Protein AF-A0A1V6CN45-F1 (afdb_monomer_lite)

Radius of gyration: 15.68 Å; chains: 1; bounding box: 43×29×40 Å

Structure (mmCIF, N/CA/C/O backbone):
data_AF-A0A1V6CN45-F1
#
_entry.id   AF-A0A1V6CN45-F1
#
loop_
_atom_site.group_PDB
_atom_site.id
_atom_site.type_symbol
_atom_site.label_atom_id
_atom_site.label_alt_id
_atom_site.label_comp_id
_atom_site.label_asym_id
_atom_site.label_entity_id
_atom_site.label_seq_id
_atom_site.pdbx_PDB_ins_code
_atom_site.Cartn_x
_atom_site.Cartn_y
_atom_site.Cartn_z
_atom_site.occupancy
_atom_site.B_iso_or_equiv
_atom_site.auth_seq_id
_atom_site.auth_comp_id
_atom_site.auth_asym_id
_atom_site.auth_atom_id
_atom_site.pdbx_PDB_model_num
ATOM 1 N N . MET A 1 1 ? -18.769 -8.100 -29.525 1.00 54.94 1 MET A N 1
ATOM 2 C CA . MET A 1 1 ? -19.073 -8.430 -28.115 1.00 54.94 1 MET A CA 1
ATOM 3 C C . MET A 1 1 ? -19.218 -7.104 -27.393 1.00 54.94 1 MET A C 1
ATOM 5 O O . MET A 1 1 ? -18.234 -6.380 -27.360 1.00 54.94 1 MET A O 1
ATOM 9 N N . ASN A 1 2 ? -20.416 -6.753 -26.919 1.00 56.03 2 ASN A N 1
ATOM 10 C CA . ASN A 1 2 ? -20.657 -5.460 -26.269 1.00 56.03 2 ASN A CA 1
ATOM 11 C C . ASN A 1 2 ? -20.581 -5.638 -24.751 1.00 56.03 2 ASN A C 1
ATOM 13 O O . ASN A 1 2 ? -21.251 -6.507 -24.197 1.00 56.03 2 ASN A O 1
ATOM 17 N N . LEU A 1 3 ? -19.717 -4.852 -24.115 1.00 65.75 3 LEU A N 1
ATOM 18 C CA . LEU A 1 3 ? -19.613 -4.724 -22.667 1.00 65.75 3 LEU A CA 1
ATOM 19 C C . LEU A 1 3 ? -20.238 -3.382 -22.300 1.00 65.75 3 LEU A C 1
ATOM 21 O O . LEU A 1 3 ? -19.868 -2.365 -22.887 1.00 65.75 3 LEU A O 1
ATOM 25 N N . GLU A 1 4 ? -21.168 -3.377 -21.351 1.00 76.56 4 GLU A N 1
ATOM 26 C CA . GLU A 1 4 ? -21.666 -2.131 -20.772 1.00 76.56 4 GLU A CA 1
ATOM 27 C C . GLU A 1 4 ? -20.867 -1.808 -19.512 1.00 76.56 4 GLU A C 1
ATOM 29 O O . GLU A 1 4 ? -20.643 -2.668 -18.656 1.00 76.56 4 GLU A O 1
ATOM 34 N N . TYR A 1 5 ? -20.425 -0.556 -19.420 1.00 78.69 5 TYR A N 1
ATOM 35 C CA . TYR A 1 5 ? -19.753 -0.000 -18.255 1.00 78.69 5 TYR A CA 1
ATOM 36 C C . TYR A 1 5 ? -20.743 0.845 -17.460 1.00 78.69 5 TYR A C 1
ATOM 38 O O . TYR A 1 5 ? -21.446 1.685 -18.023 1.00 78.69 5 TYR A O 1
ATOM 46 N N . SER A 1 6 ? -20.779 0.652 -16.146 1.00 81.00 6 SER A N 1
ATOM 47 C CA . SER A 1 6 ? -21.501 1.549 -15.245 1.00 81.00 6 SER A CA 1
ATOM 48 C C . SER A 1 6 ? -20.758 1.717 -13.926 1.00 81.00 6 SER A C 1
ATOM 50 O O . SER A 1 6 ? -19.928 0.889 -13.547 1.00 81.00 6 SER A O 1
ATOM 52 N N . VAL A 1 7 ? -21.052 2.823 -13.244 1.00 81.12 7 VAL A N 1
ATOM 53 C CA . VAL A 1 7 ? -20.544 3.127 -11.905 1.00 81.12 7 VAL A CA 1
ATOM 54 C C . VAL A 1 7 ? -21.720 3.086 -10.945 1.00 81.12 7 VAL A C 1
ATOM 56 O O . VAL A 1 7 ? -22.705 3.799 -11.147 1.00 81.12 7 VAL A O 1
ATOM 59 N N . VAL A 1 8 ? -21.628 2.255 -9.912 1.00 82.88 8 VAL A N 1
ATOM 60 C CA . VAL A 1 8 ? -22.663 2.124 -8.879 1.00 82.88 8 VAL A CA 1
ATOM 61 C C . VAL A 1 8 ? -22.063 2.485 -7.531 1.00 82.88 8 VAL A C 1
ATOM 63 O O . VAL A 1 8 ? -20.932 2.120 -7.233 1.00 82.88 8 VAL A O 1
ATOM 66 N N . ARG A 1 9 ? -22.820 3.208 -6.700 1.00 81.12 9 ARG A N 1
ATOM 67 C CA . ARG A 1 9 ? -22.431 3.455 -5.308 1.00 81.12 9 ARG A CA 1
ATOM 68 C C . ARG A 1 9 ? -22.945 2.356 -4.409 1.00 81.12 9 ARG A C 1
ATOM 70 O O . ARG A 1 9 ? -24.133 2.327 -4.088 1.00 81.12 9 ARG A O 1
ATOM 77 N N . GLU A 1 10 ? -22.033 1.528 -3.933 1.00 84.38 10 GLU A N 1
ATOM 78 C CA . GLU A 1 10 ? -22.360 0.418 -3.049 1.00 84.38 10 GLU A CA 1
ATOM 79 C C . GLU A 1 10 ? -21.669 0.561 -1.700 1.00 84.38 10 GLU A C 1
ATOM 81 O O . GLU A 1 10 ? -20.587 1.138 -1.585 1.00 84.38 10 GLU A O 1
ATOM 86 N N . ASN A 1 11 ? -22.326 0.046 -0.658 1.00 86.62 11 ASN A N 1
ATOM 87 C CA . ASN A 1 11 ? -21.693 -0.097 0.644 1.00 86.62 11 ASN A CA 1
ATOM 88 C C . ASN A 1 11 ? -20.729 -1.278 0.580 1.00 86.62 11 ASN A C 1
ATOM 90 O O . ASN A 1 11 ? -21.163 -2.424 0.690 1.00 86.62 11 ASN A O 1
ATOM 94 N N . ILE A 1 12 ? -19.442 -0.988 0.446 1.00 88.69 12 ILE A N 1
ATOM 95 C CA . ILE A 1 12 ? -18.395 -2.004 0.455 1.00 88.69 12 ILE A CA 1
ATOM 96 C C . ILE A 1 12 ? -17.538 -1.862 1.708 1.00 88.69 12 ILE A C 1
ATOM 98 O O . ILE A 1 12 ? -17.409 -0.781 2.294 1.00 88.69 12 ILE A O 1
ATOM 102 N N . THR A 1 13 ? -16.971 -2.985 2.125 1.00 93.06 13 THR A N 1
ATOM 103 C CA . THR A 1 13 ? -15.862 -3.004 3.071 1.00 93.06 13 THR A CA 1
ATOM 104 C C . THR A 1 13 ? -14.574 -2.947 2.261 1.00 93.06 13 THR A C 1
ATOM 106 O O . THR A 1 13 ? -14.411 -3.715 1.314 1.00 93.06 13 THR A O 1
ATOM 109 N N . CYS A 1 14 ? -13.676 -2.034 2.608 1.00 94.31 14 CYS A N 1
ATOM 110 C CA . CYS A 1 14 ? -12.396 -1.876 1.932 1.00 94.31 14 CYS A CA 1
ATOM 111 C C . CYS A 1 14 ? -11.303 -1.478 2.919 1.00 94.31 14 CYS A C 1
ATOM 113 O O . CYS A 1 14 ? -11.577 -0.928 3.987 1.00 94.31 14 CYS A O 1
ATOM 115 N N . TYR A 1 15 ? -10.054 -1.690 2.539 1.00 96.69 15 TYR A N 1
ATOM 116 C CA . TYR A 1 15 ? -8.932 -1.070 3.216 1.00 96.69 15 TYR A CA 1
ATOM 117 C C . TYR A 1 15 ? -8.669 0.318 2.642 1.00 96.69 15 TYR A C 1
ATOM 119 O O . TYR A 1 15 ? -8.594 0.501 1.429 1.00 96.69 15 TYR A O 1
ATOM 127 N N . ARG A 1 16 ? -8.495 1.303 3.522 1.00 96.69 16 ARG A N 1
ATOM 128 C CA . ARG A 1 16 ? -7.934 2.608 3.180 1.00 96.69 16 ARG A CA 1
ATOM 129 C C . ARG A 1 16 ? -6.455 2.609 3.533 1.00 96.69 16 ARG A C 1
ATOM 131 O O . ARG A 1 16 ? -6.109 2.509 4.710 1.00 96.69 16 ARG A O 1
ATOM 138 N N . LEU A 1 17 ? -5.615 2.734 2.517 1.00 98.19 17 LEU A N 1
ATOM 139 C CA . LEU A 1 17 ? -4.179 2.933 2.619 1.00 98.19 17 LEU A CA 1
ATOM 140 C C . LEU A 1 17 ? -3.903 4.437 2.718 1.00 98.19 17 LEU A C 1
ATOM 142 O O . LEU A 1 17 ? -4.511 5.248 2.021 1.00 98.19 17 LEU A O 1
ATOM 146 N N . THR A 1 18 ? -3.039 4.848 3.640 1.00 98.38 18 THR A N 1
ATOM 147 C CA . THR A 1 18 ? -2.642 6.251 3.806 1.00 98.38 18 THR A CA 1
ATOM 148 C C . THR A 1 18 ? -1.174 6.326 4.191 1.00 98.38 18 THR A C 1
ATOM 150 O O . THR A 1 18 ? -0.795 5.806 5.240 1.00 98.38 18 THR A O 1
ATOM 153 N N . VAL A 1 19 ? -0.367 7.027 3.395 1.00 98.31 19 VAL A N 1
ATOM 154 C CA . VAL A 1 19 ? 1.030 7.313 3.740 1.00 98.31 19 VAL A CA 1
ATOM 155 C C . VAL A 1 19 ? 1.057 8.363 4.855 1.00 98.31 19 VAL A C 1
ATOM 157 O O . VAL A 1 19 ? 0.511 9.458 4.708 1.00 98.31 19 VAL A O 1
ATOM 160 N N . LYS A 1 20 ? 1.626 8.009 6.008 1.00 98.44 20 LYS A N 1
ATOM 161 C CA . LYS A 1 20 ? 1.780 8.881 7.184 1.00 98.44 20 LYS A CA 1
ATOM 162 C C . LYS A 1 20 ? 3.176 9.471 7.283 1.00 98.44 20 LYS A C 1
ATOM 164 O O . LYS A 1 20 ? 3.303 10.599 7.750 1.00 98.44 20 LYS A O 1
ATOM 169 N N . ASP A 1 21 ? 4.176 8.738 6.812 1.00 98.00 21 ASP A N 1
ATOM 170 C CA . ASP A 1 21 ? 5.558 9.187 6.760 1.00 98.00 21 ASP A CA 1
ATOM 171 C C . ASP A 1 21 ? 6.185 8.794 5.420 1.00 98.00 21 ASP A C 1
ATOM 173 O O . ASP A 1 21 ? 6.508 7.633 5.185 1.00 98.00 21 ASP A O 1
ATOM 177 N N . LYS A 1 22 ? 6.343 9.779 4.529 1.00 96.69 22 LYS A N 1
ATOM 178 C CA . LYS A 1 22 ? 6.953 9.570 3.209 1.00 96.69 22 LYS A CA 1
ATOM 179 C C . LYS A 1 22 ? 8.450 9.261 3.288 1.00 96.69 22 LYS A C 1
ATOM 181 O O . LYS A 1 22 ? 8.987 8.735 2.324 1.00 96.69 22 LYS A O 1
ATOM 186 N N . SER A 1 23 ? 9.127 9.586 4.394 1.00 97.25 23 SER A N 1
ATOM 187 C CA . SER A 1 23 ? 10.573 9.356 4.529 1.00 97.25 23 SER A CA 1
ATOM 188 C C . SER A 1 23 ? 10.944 7.882 4.701 1.00 97.25 23 SER A C 1
ATOM 190 O O . SER A 1 23 ? 12.102 7.524 4.512 1.00 97.25 23 SER A O 1
ATOM 192 N N . LEU A 1 24 ? 9.962 7.041 5.035 1.00 98.00 24 LEU A N 1
ATOM 193 C CA . LEU A 1 24 ? 10.123 5.594 5.155 1.00 98.00 24 LEU A CA 1
ATOM 194 C C . LEU A 1 24 ? 9.878 4.857 3.837 1.00 98.00 24 LEU A C 1
ATOM 196 O O . LEU A 1 24 ? 10.247 3.695 3.716 1.00 98.00 24 LEU A O 1
ATOM 200 N N . LEU A 1 25 ? 9.276 5.507 2.839 1.00 97.50 25 LEU A N 1
ATOM 201 C CA . LEU A 1 25 ? 9.088 4.875 1.541 1.00 97.50 25 LEU A CA 1
ATOM 202 C C . LEU A 1 25 ? 10.449 4.558 0.925 1.00 97.50 25 LEU A C 1
ATOM 204 O O . LEU A 1 25 ? 11.303 5.436 0.786 1.00 97.50 25 LEU A O 1
ATOM 208 N N . TRP A 1 26 ? 10.626 3.296 0.554 1.00 97.12 26 TRP A N 1
ATOM 209 C CA . TRP A 1 26 ? 11.780 2.847 -0.207 1.00 97.12 26 TRP A CA 1
ATOM 210 C C . TRP A 1 26 ? 11.896 3.634 -1.509 1.00 97.12 26 TRP A C 1
ATOM 212 O O . TRP A 1 26 ? 10.888 3.991 -2.117 1.00 97.12 26 TRP A O 1
ATOM 222 N N . ASP A 1 27 ? 13.120 3.918 -1.938 1.00 95.25 27 ASP A N 1
ATOM 223 C CA . ASP A 1 27 ? 13.342 4.430 -3.287 1.00 95.25 27 ASP A CA 1
ATOM 224 C C . ASP A 1 27 ? 13.178 3.310 -4.333 1.00 95.25 27 ASP A C 1
ATOM 226 O O . ASP A 1 27 ? 12.833 2.171 -4.014 1.00 95.25 27 ASP A O 1
ATOM 230 N N . ASP A 1 28 ? 13.398 3.649 -5.596 1.00 92.19 28 ASP A N 1
ATOM 231 C CA . ASP A 1 28 ? 13.254 2.784 -6.770 1.00 92.19 28 ASP A CA 1
ATOM 232 C C . ASP A 1 28 ? 14.486 1.895 -7.046 1.00 92.19 28 ASP A C 1
ATOM 234 O O . ASP A 1 28 ? 14.784 1.542 -8.191 1.00 92.19 28 ASP A O 1
ATOM 238 N N . LYS A 1 29 ? 15.283 1.614 -6.006 1.00 94.56 29 LYS A N 1
ATOM 239 C CA . LYS A 1 29 ? 16.573 0.906 -6.113 1.00 94.56 29 LYS A CA 1
ATOM 240 C C . LYS A 1 29 ? 16.702 -0.273 -5.159 1.00 94.56 29 LYS A C 1
ATOM 242 O O . LYS A 1 29 ? 17.798 -0.826 -5.027 1.00 94.56 29 LYS A O 1
ATOM 247 N N . GLN A 1 30 ? 15.629 -0.640 -4.469 1.00 93.88 30 GLN A N 1
ATOM 248 C CA . GLN A 1 30 ? 15.643 -1.731 -3.498 1.00 93.88 30 GLN A CA 1
ATOM 249 C C . GLN A 1 30 ? 15.415 -3.087 -4.167 1.00 93.88 30 GLN A C 1
ATOM 251 O O . GLN A 1 30 ? 15.931 -4.104 -3.700 1.00 93.88 30 GLN A O 1
ATOM 256 N N . LEU A 1 31 ? 14.668 -3.110 -5.270 1.00 91.38 31 LEU A N 1
ATOM 257 C CA . LEU A 1 31 ? 14.321 -4.306 -6.019 1.00 91.38 31 LEU A CA 1
ATOM 258 C C . LEU A 1 31 ? 14.725 -4.157 -7.488 1.00 91.38 31 LEU A C 1
ATOM 260 O O . LEU A 1 31 ? 14.891 -3.073 -8.030 1.00 91.38 31 LEU A O 1
ATOM 264 N N . ASN A 1 32 ? 14.931 -5.299 -8.134 1.00 89.06 32 ASN A N 1
ATOM 265 C CA . ASN A 1 32 ? 15.029 -5.384 -9.584 1.00 89.06 32 ASN A CA 1
ATOM 266 C C . ASN A 1 32 ? 14.473 -6.744 -9.993 1.00 89.06 32 ASN A C 1
ATOM 268 O O . ASN A 1 32 ? 15.150 -7.770 -9.880 1.00 89.06 32 ASN A O 1
ATOM 272 N N . LEU A 1 33 ? 13.216 -6.757 -10.425 1.00 86.88 33 LEU A N 1
ATOM 273 C CA . LEU A 1 33 ? 12.521 -7.965 -10.872 1.00 86.88 33 LEU A CA 1
ATOM 274 C C . 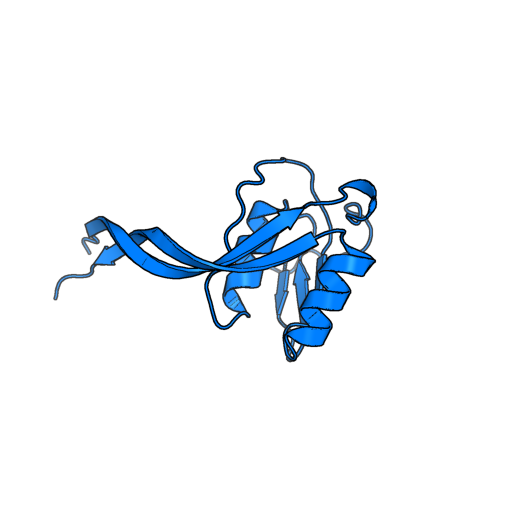LEU A 1 33 ? 12.844 -8.312 -12.338 1.00 86.88 33 LEU A C 1
ATOM 276 O O . 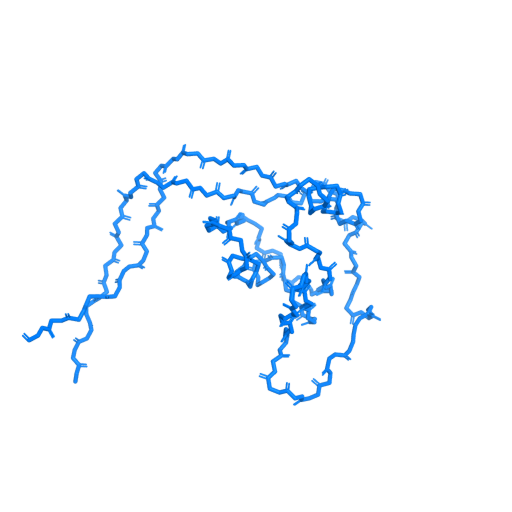LEU A 1 33 ? 12.419 -9.352 -12.847 1.00 86.88 33 LEU A O 1
ATOM 280 N N . GLY A 1 34 ? 13.668 -7.495 -13.001 1.00 76.38 34 GLY A N 1
ATOM 281 C CA . GLY A 1 34 ? 14.147 -7.703 -14.362 1.00 76.38 34 GLY A CA 1
ATOM 282 C C . GLY A 1 34 ? 13.083 -7.477 -15.442 1.00 76.38 34 GLY A C 1
ATOM 283 O O . GLY A 1 34 ? 11.937 -7.126 -15.188 1.00 76.38 34 GLY A O 1
ATOM 284 N N . ASN A 1 35 ? 13.461 -7.721 -16.701 1.00 67.00 35 ASN A N 1
ATOM 285 C CA . ASN A 1 35 ? 12.620 -7.448 -17.879 1.00 67.00 35 ASN A CA 1
ATOM 286 C C . ASN A 1 35 ? 11.513 -8.497 -18.138 1.00 67.00 35 ASN A C 1
ATOM 288 O O . ASN A 1 35 ? 10.924 -8.515 -19.221 1.00 67.00 35 ASN A O 1
ATOM 292 N N . PHE A 1 36 ? 11.246 -9.417 -17.208 1.00 51.62 36 PHE A N 1
ATOM 293 C CA . PHE A 1 36 ? 10.279 -10.494 -17.427 1.00 51.62 36 PHE A CA 1
ATOM 294 C C . PHE A 1 36 ? 8.867 -10.075 -16.993 1.00 51.62 36 PHE A C 1
ATOM 296 O O . PHE A 1 36 ? 8.481 -10.249 -15.848 1.00 51.62 36 PHE A O 1
ATOM 303 N N . ASN A 1 37 ? 8.083 -9.565 -17.950 1.00 52.91 37 ASN A N 1
ATOM 304 C CA . ASN A 1 37 ? 6.608 -9.531 -18.007 1.00 52.91 37 ASN A CA 1
ATOM 305 C C . ASN A 1 37 ? 5.777 -9.064 -16.791 1.00 52.91 37 ASN A C 1
ATOM 307 O O . ASN A 1 37 ? 4.552 -9.197 -16.827 1.00 52.91 37 ASN A O 1
ATOM 311 N N . GLY A 1 38 ? 6.353 -8.443 -15.767 1.00 58.91 38 GLY A N 1
ATOM 312 C CA . GLY A 1 38 ? 5.543 -7.820 -14.729 1.00 58.91 38 GLY A CA 1
ATOM 313 C C . GLY A 1 38 ? 6.364 -6.999 -13.756 1.00 58.91 38 GLY A C 1
ATOM 314 O O . GLY A 1 38 ? 7.257 -7.525 -13.111 1.00 58.91 38 GLY A O 1
ATOM 315 N N . ALA A 1 39 ? 5.982 -5.736 -13.577 1.00 80.81 39 ALA A N 1
ATOM 316 C CA . ALA A 1 39 ? 6.440 -4.858 -12.496 1.00 80.81 39 ALA A CA 1
ATOM 317 C C . ALA A 1 39 ? 6.044 -5.365 -11.085 1.00 80.81 39 ALA A C 1
ATOM 319 O O . ALA A 1 39 ? 5.988 -4.596 -10.135 1.00 80.81 39 ALA A O 1
ATOM 320 N N . TYR A 1 40 ? 5.664 -6.640 -10.942 1.00 89.75 40 TYR A N 1
ATOM 321 C CA . TYR A 1 40 ? 5.262 -7.253 -9.685 1.00 89.75 40 TYR A CA 1
ATOM 322 C C . TYR A 1 40 ? 5.387 -8.781 -9.732 1.00 89.75 40 TYR A C 1
ATOM 324 O O . TYR A 1 40 ? 5.202 -9.409 -10.776 1.00 89.75 40 TYR A O 1
ATOM 332 N N . LEU A 1 41 ? 5.636 -9.378 -8.569 1.00 91.94 41 LEU A N 1
ATOM 333 C CA . LEU A 1 41 ? 5.680 -10.814 -8.323 1.00 91.94 41 LEU A CA 1
ATOM 334 C C . LEU A 1 41 ? 4.815 -11.130 -7.100 1.00 91.94 41 LEU A C 1
ATOM 336 O O . LEU A 1 41 ? 5.027 -10.579 -6.022 1.00 91.94 41 LEU A O 1
ATOM 340 N N . THR A 1 42 ? 3.861 -12.041 -7.255 1.00 92.31 42 THR A N 1
ATOM 341 C CA . THR A 1 42 ? 3.064 -12.572 -6.143 1.00 92.31 42 THR A CA 1
ATOM 342 C C . THR A 1 42 ? 3.588 -13.962 -5.798 1.00 92.31 42 THR A C 1
ATOM 344 O O . THR A 1 42 ? 3.440 -14.886 -6.597 1.00 92.31 42 THR A O 1
ATOM 347 N N . GLY A 1 43 ? 4.255 -14.090 -4.650 1.00 90.69 43 GLY A N 1
ATOM 348 C CA . GLY A 1 43 ? 4.652 -15.377 -4.073 1.00 90.69 43 GLY A CA 1
ATOM 349 C C . GLY A 1 43 ? 3.515 -16.006 -3.265 1.00 90.69 43 GLY A C 1
ATOM 350 O O . GLY A 1 43 ? 2.379 -15.571 -3.363 1.00 90.69 43 GLY A O 1
ATOM 351 N N . ASP A 1 44 ? 3.806 -17.006 -2.432 1.00 91.62 44 ASP A N 1
ATOM 352 C CA . ASP A 1 44 ? 2.776 -17.622 -1.575 1.00 91.62 44 ASP A CA 1
ATOM 353 C C . ASP A 1 44 ? 2.407 -16.749 -0.363 1.00 91.62 44 ASP A C 1
ATOM 355 O O . ASP A 1 44 ? 1.296 -16.831 0.162 1.00 91.62 44 ASP A O 1
ATOM 359 N N . GLU A 1 45 ? 3.347 -15.924 0.108 1.00 94.38 45 GLU A N 1
ATOM 360 C CA . GLU A 1 45 ? 3.196 -15.154 1.352 1.00 94.38 45 GLU A CA 1
ATOM 361 C C . GLU A 1 45 ? 3.510 -13.665 1.203 1.00 94.38 45 GLU A C 1
ATOM 363 O O . GLU A 1 45 ? 3.244 -12.890 2.128 1.00 94.38 45 GLU A O 1
ATOM 368 N N . SER A 1 46 ? 4.094 -13.266 0.074 1.00 95.31 46 SER A N 1
ATOM 369 C CA . SER A 1 46 ? 4.569 -11.909 -0.160 1.00 95.31 46 SER A CA 1
ATOM 370 C C . SER A 1 46 ? 4.253 -11.416 -1.564 1.00 95.31 46 SER A C 1
ATOM 372 O O . SER A 1 46 ? 4.216 -12.171 -2.538 1.00 95.31 46 SER A O 1
ATOM 374 N N . LEU A 1 47 ? 4.014 -10.114 -1.649 1.00 96.19 47 LEU A N 1
ATOM 375 C CA . LEU A 1 47 ? 3.879 -9.365 -2.884 1.00 96.19 47 LEU A CA 1
ATOM 376 C C . LEU A 1 47 ? 5.111 -8.476 -3.021 1.00 96.19 47 LEU A C 1
ATOM 378 O O . LEU A 1 47 ? 5.379 -7.667 -2.135 1.00 96.19 47 LEU A O 1
ATOM 382 N N . SER A 1 48 ? 5.817 -8.600 -4.138 1.00 96.12 48 SER A N 1
ATOM 383 C CA . SER A 1 48 ? 6.853 -7.661 -4.557 1.00 96.12 48 SER A CA 1
ATOM 384 C C . SER A 1 48 ? 6.339 -6.818 -5.718 1.00 96.12 48 SER A C 1
ATOM 386 O O . SER A 1 48 ? 5.722 -7.362 -6.631 1.00 96.12 48 SER A O 1
ATOM 388 N N . VAL A 1 49 ? 6.581 -5.512 -5.693 1.00 95.12 49 VAL A N 1
ATOM 389 C CA . VAL A 1 49 ? 6.241 -4.566 -6.764 1.00 95.12 49 VAL A CA 1
ATOM 390 C C . VAL A 1 49 ? 7.456 -3.673 -6.989 1.00 95.12 49 VAL A C 1
ATOM 392 O O . VAL A 1 49 ? 8.001 -3.135 -6.033 1.00 95.12 49 VAL A O 1
ATOM 395 N N . ASP A 1 50 ? 7.889 -3.566 -8.234 1.00 94.69 50 ASP A N 1
ATOM 396 C CA . ASP A 1 50 ? 9.101 -2.865 -8.662 1.00 94.69 50 ASP A CA 1
ATOM 397 C C . ASP A 1 50 ? 8.692 -1.590 -9.405 1.00 94.69 50 ASP A C 1
ATOM 399 O O . ASP A 1 50 ? 7.804 -1.652 -10.263 1.00 94.69 50 ASP A O 1
ATOM 403 N N . ASN A 1 51 ? 9.313 -0.454 -9.071 1.00 94.50 51 ASN A N 1
ATOM 404 C CA . ASN A 1 51 ? 9.113 0.822 -9.758 1.00 94.50 51 ASN A CA 1
ATOM 405 C C . ASN A 1 51 ? 7.632 1.239 -9.874 1.00 94.50 51 ASN A C 1
ATOM 407 O O . ASN A 1 51 ? 7.126 1.498 -10.970 1.00 94.50 51 ASN A O 1
ATOM 411 N N . ALA A 1 52 ? 6.920 1.307 -8.746 1.00 94.56 52 ALA A N 1
ATOM 412 C CA . ALA A 1 52 ? 5.492 1.620 -8.718 1.00 94.56 52 ALA A CA 1
ATOM 413 C C . ALA A 1 52 ? 5.149 2.788 -7.793 1.00 94.56 52 ALA A C 1
ATOM 415 O O . ALA A 1 52 ? 5.677 2.914 -6.686 1.00 94.56 52 ALA A O 1
ATOM 416 N N . THR A 1 53 ? 4.187 3.600 -8.223 1.00 97.00 53 THR A N 1
ATOM 417 C CA . THR A 1 53 ? 3.549 4.611 -7.372 1.00 97.00 53 THR A CA 1
ATOM 418 C C . THR A 1 53 ? 2.771 3.965 -6.223 1.00 97.00 53 THR A C 1
ATOM 420 O O . THR A 1 53 ? 2.391 2.791 -6.275 1.00 97.00 53 THR A O 1
ATOM 423 N N . VAL A 1 54 ? 2.435 4.751 -5.196 1.00 97.94 54 VAL A N 1
ATOM 424 C CA . VAL A 1 54 ? 1.569 4.300 -4.087 1.00 97.94 54 VAL A CA 1
ATOM 425 C C . VAL A 1 54 ? 0.216 3.786 -4.604 1.00 97.94 54 VAL A C 1
ATOM 427 O O . VAL A 1 54 ? -0.316 2.800 -4.089 1.00 97.94 54 VAL A O 1
ATOM 430 N N . ALA A 1 55 ? -0.343 4.433 -5.630 1.00 96.88 55 ALA A N 1
ATOM 431 C CA . ALA A 1 55 ? -1.609 4.037 -6.243 1.00 96.88 55 ALA A CA 1
ATOM 432 C C . ALA A 1 55 ? -1.507 2.688 -6.974 1.00 96.88 55 ALA A C 1
ATOM 434 O O . ALA A 1 55 ? -2.379 1.830 -6.818 1.00 96.88 55 ALA A O 1
ATOM 435 N N . GLU A 1 56 ? -0.432 2.471 -7.732 1.00 95.69 56 GLU A N 1
ATOM 436 C CA . GLU A 1 56 ? -0.180 1.197 -8.411 1.00 95.69 56 GLU A CA 1
ATOM 437 C C . GLU A 1 56 ? 0.090 0.071 -7.412 1.00 95.69 56 GLU A C 1
ATOM 439 O O . GLU A 1 56 ? -0.462 -1.022 -7.566 1.00 95.69 56 GLU A O 1
ATOM 444 N N . PHE A 1 57 ? 0.858 0.341 -6.352 1.00 97.06 57 PHE A N 1
ATOM 445 C CA . PHE A 1 57 ? 1.048 -0.602 -5.255 1.00 97.06 57 PHE A CA 1
ATOM 446 C C . PHE A 1 57 ? -0.287 -0.976 -4.606 1.00 97.06 57 PHE A C 1
ATOM 448 O O . PHE A 1 57 ? -0.596 -2.162 -4.516 1.00 97.06 57 PHE A O 1
ATOM 455 N N . ALA A 1 58 ? -1.120 -0.001 -4.224 1.00 97.44 58 ALA A N 1
ATOM 456 C CA . ALA A 1 58 ? -2.436 -0.259 -3.635 1.00 97.44 58 ALA A CA 1
ATOM 457 C C . ALA A 1 58 ? -3.313 -1.133 -4.548 1.00 97.44 58 ALA A C 1
ATOM 459 O O . ALA A 1 58 ? -3.942 -2.085 -4.082 1.00 97.44 58 ALA A O 1
ATOM 460 N N . PHE A 1 59 ? -3.301 -0.866 -5.856 1.00 94.94 59 PHE A N 1
ATOM 461 C CA . PHE A 1 59 ? -4.020 -1.672 -6.839 1.00 94.94 59 PHE A CA 1
ATOM 462 C C . PHE A 1 59 ? -3.520 -3.124 -6.891 1.00 94.94 59 PHE A C 1
ATOM 464 O O . PHE A 1 59 ? -4.328 -4.053 -6.861 1.00 94.94 59 PHE A O 1
ATOM 471 N N . ARG A 1 60 ? -2.200 -3.352 -6.933 1.00 95.50 60 ARG A N 1
ATOM 472 C CA . ARG A 1 60 ? -1.629 -4.714 -6.919 1.00 95.50 60 ARG A CA 1
ATOM 473 C C . ARG A 1 60 ? -1.887 -5.422 -5.597 1.00 95.50 60 ARG A C 1
ATOM 475 O O . ARG A 1 60 ? -2.263 -6.592 -5.588 1.00 95.50 60 ARG A O 1
ATOM 482 N N . PHE A 1 61 ? -1.748 -4.696 -4.498 1.00 97.19 61 PHE A N 1
ATOM 483 C CA . PHE A 1 61 ? -1.960 -5.196 -3.152 1.00 97.19 61 PHE A CA 1
ATOM 484 C C . PHE A 1 61 ? -3.413 -5.612 -2.916 1.00 97.19 61 PHE A C 1
ATOM 486 O O . PHE A 1 61 ? -3.673 -6.655 -2.327 1.00 97.19 61 PHE A O 1
ATOM 493 N N . SER A 1 62 ? -4.369 -4.895 -3.507 1.00 95.88 62 SER A N 1
ATOM 494 C CA . SER A 1 62 ? -5.775 -5.302 -3.534 1.00 95.88 62 SER A CA 1
ATOM 495 C C . SER A 1 62 ? -6.011 -6.703 -4.115 1.00 95.88 62 SER A C 1
ATOM 497 O O . SER A 1 62 ? -7.037 -7.300 -3.805 1.00 95.88 62 SER A O 1
ATOM 499 N N . GLY A 1 63 ? -5.120 -7.219 -4.967 1.00 94.56 63 GLY A N 1
ATOM 500 C CA . GLY A 1 63 ? -5.243 -8.557 -5.552 1.00 94.56 63 GLY A CA 1
ATOM 501 C C . GLY A 1 63 ? -4.868 -9.699 -4.604 1.00 94.56 63 GLY A C 1
ATOM 502 O O . GLY A 1 63 ? -5.216 -10.843 -4.884 1.00 94.56 63 GLY A O 1
ATOM 503 N N . VAL A 1 64 ? -4.169 -9.400 -3.503 1.00 95.31 64 VAL A N 1
ATOM 504 C CA . VAL A 1 64 ? -3.711 -10.391 -2.510 1.00 95.31 64 VAL A CA 1
ATOM 505 C C . VAL A 1 64 ? -4.381 -10.232 -1.141 1.00 95.31 64 VAL A C 1
ATOM 507 O O . VAL A 1 64 ? -4.205 -11.080 -0.271 1.00 95.31 64 VAL A O 1
ATOM 510 N N . MET A 1 65 ? -5.162 -9.166 -0.953 1.00 95.62 65 MET A N 1
ATOM 511 C CA . MET A 1 65 ? -5.936 -8.899 0.261 1.00 95.62 65 MET A CA 1
ATOM 512 C C . MET A 1 65 ? -7.371 -9.439 0.141 1.00 95.62 65 MET A C 1
ATOM 514 O O . MET A 1 65 ? -7.902 -9.606 -0.955 1.00 95.62 65 MET A O 1
ATOM 518 N N . ASP A 1 66 ? -8.028 -9.683 1.276 1.00 93.69 66 ASP A N 1
ATOM 519 C CA . ASP A 1 66 ? -9.422 -10.160 1.344 1.00 93.69 66 ASP A CA 1
ATOM 520 C C . ASP A 1 66 ? -10.464 -9.080 0.991 1.00 93.69 66 ASP A C 1
ATOM 522 O O . ASP A 1 66 ? -11.617 -9.384 0.667 1.00 93.69 66 ASP A O 1
ATOM 526 N N . HIS A 1 67 ? -10.055 -7.812 1.012 1.00 93.81 67 HIS A N 1
ATOM 527 C CA . HIS A 1 67 ? -10.860 -6.662 0.636 1.00 93.81 67 HIS A CA 1
ATOM 528 C C . HIS A 1 67 ? -10.096 -5.716 -0.295 1.00 93.81 67 HIS A C 1
ATOM 530 O O . HIS A 1 67 ? -8.868 -5.621 -0.204 1.00 93.81 67 HIS A O 1
ATOM 536 N N . PRO A 1 68 ? -10.809 -4.946 -1.143 1.00 94.44 68 PRO A N 1
ATOM 537 C CA . PRO A 1 68 ? -10.170 -3.958 -1.993 1.00 94.44 68 PRO A CA 1
ATOM 538 C C . PRO A 1 68 ? -9.350 -2.943 -1.200 1.00 94.44 68 PRO A C 1
ATOM 540 O O . PRO A 1 68 ? -9.772 -2.517 -0.122 1.00 94.44 68 PRO A O 1
ATOM 543 N N . VAL A 1 69 ? -8.216 -2.519 -1.752 1.00 96.19 69 VAL A N 1
ATOM 544 C CA .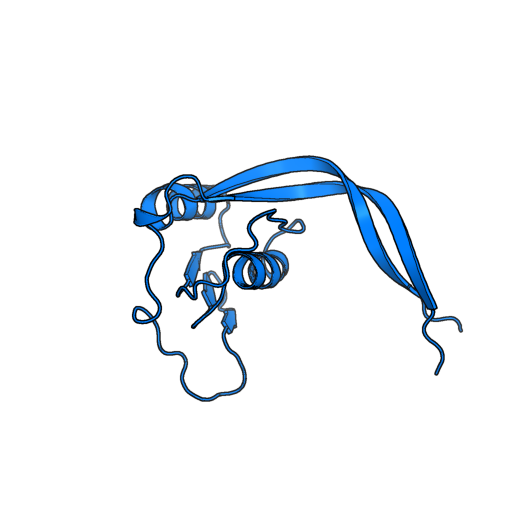 VAL A 1 69 ? -7.348 -1.499 -1.148 1.00 96.19 69 VAL A CA 1
ATOM 545 C C . VAL A 1 69 ? -7.453 -0.205 -1.952 1.00 96.19 69 VAL A C 1
ATOM 547 O O . VAL A 1 69 ? -7.173 -0.187 -3.147 1.00 96.19 69 VAL A O 1
ATOM 550 N N . TYR A 1 70 ? -7.836 0.884 -1.287 1.00 94.00 70 TYR A N 1
ATOM 551 C CA . TYR A 1 70 ? -7.941 2.221 -1.874 1.00 94.00 70 TYR A CA 1
ATOM 552 C C . TYR A 1 70 ? -6.949 3.183 -1.235 1.00 94.00 70 TYR A C 1
ATOM 554 O O . TYR A 1 70 ? -6.702 3.131 -0.029 1.00 94.00 70 TYR A O 1
ATOM 562 N N . THR A 1 71 ? -6.454 4.122 -2.032 1.00 96.00 71 THR A N 1
ATOM 563 C CA . THR A 1 71 ? -5.649 5.255 -1.580 1.00 96.00 71 THR A CA 1
ATOM 564 C C . THR A 1 71 ? -6.119 6.524 -2.284 1.00 96.00 71 THR A C 1
ATOM 566 O O . THR A 1 71 ? -6.565 6.465 -3.428 1.00 96.00 71 THR A O 1
ATOM 569 N N . ASP A 1 72 ? -6.021 7.660 -1.594 1.00 94.62 72 ASP A N 1
ATOM 570 C CA . ASP A 1 72 ? -6.198 8.993 -2.193 1.00 94.62 72 ASP A CA 1
ATOM 571 C C . ASP A 1 72 ? -4.848 9.590 -2.637 1.00 94.62 72 ASP A C 1
ATOM 573 O O . ASP A 1 72 ? -4.782 10.737 -3.074 1.00 94.62 72 ASP A O 1
ATOM 577 N N . ASP A 1 73 ? -3.756 8.842 -2.459 1.00 95.00 73 ASP A N 1
ATOM 578 C CA . ASP A 1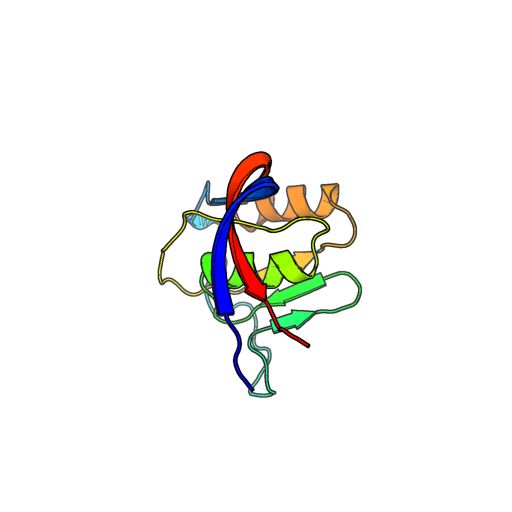 73 ? -2.420 9.257 -2.861 1.00 95.00 73 ASP A CA 1
ATOM 579 C C . ASP A 1 73 ? -2.291 9.206 -4.393 1.00 95.00 73 ASP A C 1
ATOM 581 O O . ASP A 1 73 ? -2.503 8.167 -5.017 1.00 95.00 73 ASP A O 1
ATOM 585 N N . THR A 1 74 ? -1.970 10.355 -4.987 1.00 95.00 74 THR A N 1
ATOM 586 C CA . THR A 1 74 ? -1.774 10.537 -6.434 1.00 95.00 74 THR A CA 1
ATOM 587 C C . THR A 1 74 ? -0.336 10.941 -6.761 1.00 95.00 74 THR A C 1
ATOM 589 O O . THR A 1 74 ? -0.090 11.582 -7.785 1.00 95.00 74 THR A O 1
ATOM 592 N N . SER A 1 75 ? 0.592 10.682 -5.842 1.00 94.50 75 SER A N 1
ATOM 593 C CA . SER A 1 75 ? 1.989 11.077 -5.961 1.00 94.50 75 SER A CA 1
ATOM 594 C C . SER A 1 75 ? 2.644 10.255 -7.090 1.00 94.50 75 SER A C 1
ATOM 596 O O . SER A 1 75 ? 2.479 9.033 -7.116 1.00 94.50 75 SER A O 1
ATOM 598 N N . PRO A 1 76 ? 3.320 10.892 -8.069 1.00 95.75 76 PRO A N 1
ATOM 599 C CA . PRO A 1 76 ? 3.893 10.192 -9.220 1.00 95.75 76 PRO A CA 1
ATOM 600 C C . PRO A 1 76 ? 5.240 9.521 -8.914 1.00 95.75 76 PRO A C 1
ATOM 602 O O . PRO A 1 76 ? 5.824 8.909 -9.805 1.00 95.75 76 PRO A O 1
ATOM 605 N N . GLU A 1 77 ? 5.771 9.689 -7.702 1.00 96.56 77 GLU A N 1
ATOM 606 C CA . GLU A 1 77 ? 7.039 9.103 -7.287 1.00 96.56 77 GLU A CA 1
ATOM 607 C C . GLU A 1 77 ? 6.975 7.571 -7.306 1.00 96.56 77 GLU A C 1
ATOM 609 O O . GLU A 1 77 ? 5.998 6.963 -6.863 1.00 96.56 77 GLU A O 1
ATOM 614 N N . LEU A 1 78 ? 8.031 6.962 -7.846 1.00 95.88 78 LEU A N 1
ATOM 615 C CA . LEU A 1 78 ? 8.172 5.516 -7.934 1.00 95.88 78 LEU A CA 1
ATOM 616 C C . LEU A 1 78 ? 8.921 4.991 -6.718 1.00 95.88 78 LEU A C 1
ATOM 618 O O . LEU A 1 78 ? 9.877 5.604 -6.240 1.00 95.88 78 LEU A O 1
ATOM 622 N N . HIS A 1 79 ? 8.461 3.842 -6.250 1.00 96.56 79 HIS A N 1
ATOM 623 C CA . HIS A 1 79 ? 8.971 3.160 -5.079 1.00 96.56 79 HIS A CA 1
ATOM 624 C C . HIS A 1 79 ? 8.995 1.660 -5.341 1.00 96.56 79 HIS A C 1
ATOM 626 O O . HIS A 1 79 ? 8.188 1.136 -6.120 1.00 96.56 79 HIS A O 1
ATOM 632 N N . ASP A 1 80 ? 9.877 0.976 -4.629 1.00 96.50 80 ASP A N 1
ATOM 633 C CA . ASP A 1 80 ? 9.868 -0.473 -4.549 1.00 96.50 80 ASP A CA 1
ATOM 634 C C . ASP A 1 80 ? 9.117 -0.951 -3.310 1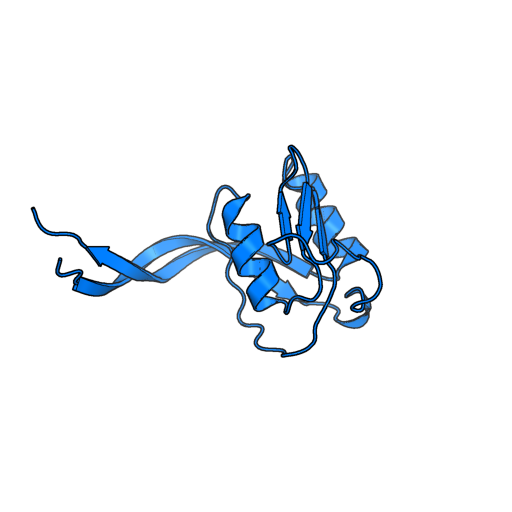.00 96.50 80 ASP A C 1
ATOM 636 O O . ASP A 1 80 ? 9.124 -0.320 -2.252 1.00 96.50 80 ASP A O 1
ATOM 640 N N . TRP A 1 81 ? 8.469 -2.104 -3.438 1.00 96.44 81 TRP A N 1
ATOM 641 C CA . TRP A 1 81 ? 7.596 -2.649 -2.410 1.00 96.44 81 TRP A CA 1
ATOM 642 C C . TRP A 1 81 ? 7.842 -4.140 -2.253 1.00 96.44 81 TRP A C 1
ATOM 644 O O . TRP A 1 81 ? 7.811 -4.892 -3.226 1.00 96.44 81 TRP A O 1
ATOM 654 N N . GLN A 1 82 ? 7.995 -4.603 -1.018 1.00 96.75 82 GLN A N 1
ATOM 655 C CA . GLN A 1 82 ? 7.913 -6.019 -0.685 1.00 96.75 82 GLN A CA 1
ATOM 656 C C . GLN A 1 82 ? 7.138 -6.185 0.616 1.00 96.75 82 GLN A C 1
ATOM 658 O O . GLN A 1 82 ? 7.620 -5.816 1.684 1.00 96.75 82 GLN A O 1
ATOM 663 N N . VAL A 1 83 ? 5.928 -6.735 0.527 1.00 97.06 83 VAL A N 1
ATOM 664 C CA . VAL A 1 83 ? 5.000 -6.812 1.659 1.00 97.06 83 VAL A CA 1
ATOM 665 C C . VAL A 1 83 ? 4.523 -8.238 1.873 1.00 97.06 83 VAL A C 1
ATOM 667 O O . VAL A 1 83 ? 4.039 -8.890 0.946 1.00 97.06 83 VAL A O 1
ATOM 670 N N . HIS A 1 84 ? 4.622 -8.716 3.111 1.00 95.88 84 HIS A N 1
ATOM 671 C CA . HIS A 1 84 ? 3.972 -9.949 3.540 1.00 95.88 84 HIS A CA 1
ATOM 672 C C . HIS A 1 84 ? 2.461 -9.733 3.646 1.00 95.88 84 HIS A C 1
ATOM 674 O O . HIS A 1 84 ? 2.025 -8.771 4.274 1.00 95.88 84 HIS A O 1
ATOM 680 N N . TYR A 1 85 ? 1.651 -10.635 3.088 1.00 93.88 85 TYR A N 1
ATOM 681 C CA . TYR A 1 85 ? 0.183 -10.506 3.097 1.00 93.88 85 TYR A CA 1
ATOM 682 C C . TYR A 1 85 ? -0.556 -11.703 3.709 1.00 93.88 85 TYR A C 1
ATOM 684 O O . TYR A 1 85 ? -1.771 -11.660 3.878 1.00 93.88 85 TYR A O 1
ATOM 692 N N . LYS A 1 86 ? 0.152 -12.780 4.072 1.00 93.62 86 LYS A N 1
ATOM 693 C CA . LYS A 1 86 ? -0.477 -13.989 4.632 1.00 93.62 86 LYS A CA 1
ATOM 694 C C . LYS A 1 86 ? -1.112 -13.771 6.009 1.00 93.62 86 LYS A C 1
ATOM 696 O O . LYS A 1 86 ? -2.105 -14.417 6.335 1.00 93.62 86 LYS A O 1
ATOM 701 N N . TYR A 1 87 ? -0.534 -12.884 6.818 1.00 94.81 87 TYR A N 1
ATOM 702 C CA . TYR A 1 87 ? -0.992 -12.599 8.177 1.00 94.81 87 TYR A CA 1
ATOM 703 C C . TYR A 1 87 ? -1.166 -11.095 8.363 1.00 94.81 87 TYR A C 1
ATOM 705 O O . TYR A 1 87 ? -0.178 -10.364 8.407 1.00 94.81 87 TYR A O 1
ATOM 713 N N . LEU A 1 88 ? -2.417 -10.653 8.523 1.00 94.38 88 LEU A N 1
ATOM 714 C CA . LEU A 1 88 ? -2.770 -9.233 8.566 1.00 94.38 88 LEU A CA 1
ATOM 715 C C . LEU A 1 88 ? -1.980 -8.451 9.625 1.00 94.38 88 LEU A C 1
ATOM 717 O O . LEU A 1 88 ? -1.509 -7.360 9.336 1.00 94.38 88 LEU A O 1
ATOM 721 N N . ASP A 1 89 ? -1.774 -8.996 10.825 1.00 95.44 89 ASP A N 1
ATOM 722 C CA . ASP A 1 89 ? -1.028 -8.285 11.873 1.00 95.44 89 ASP A CA 1
ATOM 723 C C . ASP A 1 89 ? 0.431 -8.014 11.475 1.00 95.44 89 ASP A C 1
ATOM 725 O O . ASP A 1 89 ? 0.950 -6.930 11.744 1.00 95.44 89 ASP A O 1
ATOM 729 N N . LEU A 1 90 ? 1.080 -8.963 10.788 1.00 95.62 90 LEU A N 1
ATOM 730 C CA . LEU A 1 90 ? 2.439 -8.781 10.269 1.00 95.62 90 LEU A CA 1
ATOM 731 C C . LEU A 1 90 ? 2.453 -7.765 9.130 1.00 95.62 90 LEU A C 1
ATOM 733 O O . LEU A 1 90 ? 3.306 -6.885 9.109 1.00 95.62 90 LEU A O 1
ATOM 737 N N . THR A 1 91 ? 1.466 -7.832 8.240 1.00 96.69 91 THR A N 1
ATOM 738 C CA . THR A 1 91 ? 1.264 -6.848 7.176 1.00 96.69 91 THR A CA 1
ATOM 739 C C . THR A 1 91 ? 1.127 -5.433 7.736 1.00 96.69 91 THR A C 1
ATOM 741 O O . THR A 1 91 ? 1.799 -4.515 7.278 1.00 96.69 91 THR A O 1
ATOM 744 N N . LEU A 1 92 ? 0.279 -5.239 8.752 1.00 97.69 92 LEU A N 1
ATOM 745 C CA . LEU A 1 92 ? 0.042 -3.935 9.372 1.00 97.69 92 LEU A CA 1
ATOM 746 C C . LEU A 1 92 ? 1.297 -3.394 10.061 1.00 97.69 92 LEU A C 1
ATOM 748 O O . LEU A 1 92 ? 1.602 -2.208 9.932 1.00 97.69 92 LEU A O 1
ATOM 752 N N . GLN A 1 93 ? 2.030 -4.255 10.772 1.00 97.88 93 GLN A N 1
ATOM 753 C CA . GLN A 1 93 ? 3.296 -3.879 11.402 1.00 97.88 93 GLN A CA 1
ATOM 754 C C . GLN A 1 93 ? 4.343 -3.490 10.361 1.00 97.88 93 GLN A C 1
ATOM 756 O O . GLN A 1 93 ? 4.986 -2.455 10.516 1.00 97.88 93 GLN A O 1
ATOM 761 N N . GLN A 1 94 ? 4.477 -4.273 9.289 1.00 97.94 94 GLN A N 1
ATOM 762 C CA . GLN A 1 94 ? 5.429 -3.999 8.221 1.00 97.94 94 GLN A CA 1
ATOM 763 C C . GLN A 1 94 ? 5.107 -2.676 7.519 1.00 97.94 94 GLN A C 1
ATOM 765 O O . GLN A 1 94 ? 5.959 -1.796 7.441 1.00 97.94 94 GLN A O 1
ATOM 770 N N . LEU A 1 95 ? 3.855 -2.487 7.086 1.00 98.25 95 LEU A N 1
ATOM 771 C CA . LEU A 1 95 ? 3.408 -1.244 6.452 1.00 98.25 95 LEU A CA 1
ATOM 772 C C . LEU A 1 95 ? 3.687 -0.026 7.339 1.00 98.25 95 LEU A C 1
ATOM 774 O O . LEU A 1 95 ? 4.194 0.980 6.849 1.00 98.25 95 LEU A O 1
ATOM 778 N N . SER A 1 96 ? 3.412 -0.127 8.641 1.00 98.25 96 SER A N 1
ATOM 779 C CA . SER A 1 96 ? 3.634 0.976 9.577 1.00 98.25 96 SER A CA 1
ATOM 780 C C . SER A 1 96 ? 5.117 1.263 9.812 1.00 98.25 96 SER A C 1
ATOM 782 O O . SER A 1 96 ? 5.511 2.426 9.809 1.00 98.25 96 SER A O 1
ATOM 784 N N . ASN A 1 97 ? 5.926 0.230 10.055 1.00 97.69 97 ASN A N 1
ATOM 785 C CA . ASN A 1 97 ? 7.303 0.388 10.526 1.00 97.69 97 ASN A CA 1
ATOM 786 C C . ASN A 1 97 ? 8.303 0.594 9.386 1.00 97.69 97 ASN A C 1
ATOM 788 O O . ASN A 1 97 ? 9.269 1.329 9.564 1.00 97.69 97 ASN A O 1
ATOM 792 N N . GLU A 1 98 ? 8.085 -0.057 8.244 1.00 97.00 98 GLU A N 1
ATOM 793 C CA . GLU A 1 98 ? 9.020 -0.033 7.115 1.00 97.00 98 GLU A CA 1
ATOM 794 C C . GLU A 1 98 ? 8.622 0.983 6.052 1.00 97.00 98 GLU A C 1
ATOM 796 O O . GLU A 1 98 ? 9.506 1.531 5.415 1.00 97.00 98 GLU A O 1
ATOM 801 N N . TYR A 1 99 ? 7.326 1.269 5.888 1.00 97.94 99 TYR A N 1
ATOM 802 C CA . TYR A 1 99 ? 6.831 2.137 4.812 1.00 97.94 99 TYR A CA 1
ATOM 803 C C . TYR A 1 99 ? 6.082 3.377 5.315 1.00 97.94 99 TYR A C 1
ATOM 805 O O . TYR A 1 99 ? 5.587 4.168 4.515 1.00 97.94 99 TYR A O 1
ATOM 813 N N . GLY A 1 100 ? 5.928 3.558 6.632 1.00 98.06 100 GLY A N 1
ATOM 814 C CA . GLY A 1 100 ? 5.160 4.680 7.179 1.00 98.06 100 GLY A CA 1
ATOM 815 C C . GLY A 1 100 ? 3.700 4.697 6.716 1.00 98.06 100 GLY A C 1
ATOM 816 O O . GLY A 1 100 ? 3.076 5.759 6.660 1.00 98.06 100 GLY A O 1
ATOM 817 N N . ILE A 1 101 ? 3.146 3.541 6.348 1.00 98.56 101 ILE A N 1
ATOM 818 C CA . ILE A 1 101 ? 1.799 3.378 5.809 1.00 98.56 101 ILE A CA 1
ATOM 819 C C . ILE A 1 101 ? 0.852 2.899 6.899 1.00 98.56 101 ILE A C 1
ATOM 821 O O . ILE A 1 101 ? 1.089 1.922 7.605 1.00 98.56 101 ILE A O 1
ATOM 825 N N . LYS A 1 102 ? -0.302 3.555 6.968 1.00 98.44 102 LYS A N 1
ATOM 826 C CA . LYS A 1 102 ? -1.442 3.091 7.747 1.00 98.44 102 LYS A CA 1
ATOM 827 C C . LYS A 1 102 ? -2.455 2.424 6.822 1.00 98.44 102 LYS A C 1
ATOM 829 O O . LYS A 1 102 ? -2.868 3.030 5.835 1.00 98.44 102 LYS A O 1
ATOM 834 N N . LEU A 1 103 ? -2.896 1.221 7.181 1.00 97.81 103 LEU A N 1
ATOM 835 C CA . LEU A 1 103 ? -3.970 0.499 6.502 1.00 97.81 103 LEU A CA 1
ATOM 836 C C . LEU A 1 103 ? -5.152 0.327 7.465 1.00 97.81 103 LEU A C 1
ATOM 838 O O . LEU A 1 103 ? -4.992 -0.192 8.567 1.00 97.81 103 LEU A O 1
ATOM 842 N N . GLU A 1 104 ? -6.339 0.792 7.080 1.00 96.69 104 GLU A N 1
ATOM 843 C CA . GLU A 1 104 ? -7.528 0.756 7.941 1.00 96.69 104 GLU A CA 1
ATOM 844 C C . GLU A 1 104 ? -8.721 0.129 7.230 1.00 96.69 104 GLU A C 1
ATOM 846 O O . GLU A 1 104 ? -9.102 0.587 6.156 1.00 96.69 104 GLU A O 1
ATOM 851 N N . LEU A 1 105 ? -9.383 -0.839 7.867 1.00 95.44 105 LEU A N 1
ATOM 852 C CA . LEU A 1 105 ? -10.657 -1.358 7.377 1.00 95.44 105 LEU A CA 1
ATOM 853 C C . LEU A 1 105 ? -11.747 -0.290 7.544 1.00 95.44 105 LEU A C 1
ATOM 855 O O . LEU A 1 105 ? -12.002 0.203 8.648 1.00 95.44 105 LEU A O 1
ATOM 859 N N . LYS A 1 106 ? -12.389 0.088 6.445 1.00 93.81 106 LYS A N 1
ATOM 860 C CA . LYS A 1 106 ? -13.500 1.038 6.399 1.00 93.81 106 LYS A CA 1
ATOM 861 C C . LYS A 1 106 ? -14.712 0.363 5.774 1.00 93.81 106 LYS A C 1
ATOM 863 O O . LYS A 1 106 ? -14.595 -0.490 4.902 1.00 93.81 106 LYS A O 1
ATOM 868 N N . LYS A 1 107 ? -15.890 0.774 6.234 1.00 91.94 10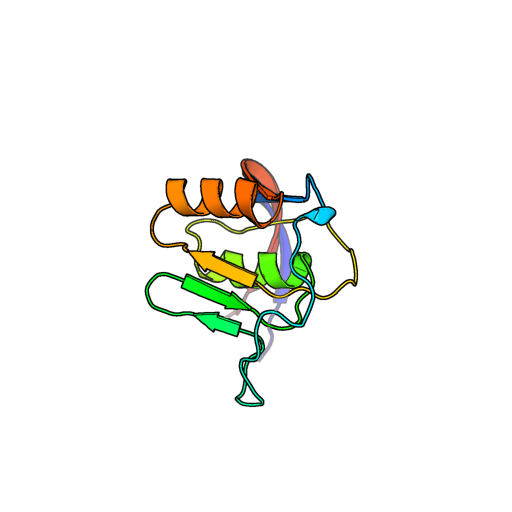7 LYS A N 1
ATOM 869 C CA . LYS A 1 107 ? -17.174 0.420 5.635 1.00 91.94 107 LYS A CA 1
ATOM 870 C C . LYS A 1 107 ? -17.841 1.710 5.193 1.00 91.94 107 LYS A C 1
ATOM 872 O O . LYS A 1 107 ? -18.032 2.606 6.015 1.00 91.94 107 LYS A O 1
ATOM 877 N N . GLY A 1 108 ? -18.177 1.816 3.916 1.00 83.12 108 GLY A N 1
ATOM 878 C CA . GLY A 1 108 ? -18.721 3.052 3.368 1.00 83.12 108 GLY A CA 1
ATOM 879 C C . GLY A 1 108 ? -19.239 2.890 1.951 1.00 83.12 108 GLY A C 1
ATOM 880 O O . GLY A 1 108 ? -19.101 1.830 1.346 1.00 83.12 108 GLY A O 1
ATOM 881 N N . LYS A 1 109 ? -19.856 3.954 1.432 1.00 82.56 109 LYS A N 1
ATOM 882 C CA . LYS A 1 109 ? -20.258 4.014 0.028 1.00 82.56 109 LYS A CA 1
ATOM 883 C C . LYS A 1 109 ? -19.041 4.345 -0.823 1.00 82.56 109 LYS A C 1
ATOM 885 O O . LYS A 1 109 ? -18.473 5.420 -0.648 1.00 82.56 109 LYS A O 1
ATOM 890 N N . HIS A 1 110 ? -18.698 3.459 -1.745 1.00 79.00 110 HIS A N 1
ATOM 891 C CA . HIS A 1 110 ? -17.640 3.684 -2.725 1.00 79.00 110 HIS A CA 1
ATOM 892 C C . HIS A 1 110 ? -18.196 3.540 -4.139 1.00 79.00 110 HIS A C 1
ATOM 894 O O . HIS A 1 110 ? -19.192 2.845 -4.353 1.00 79.00 110 HIS A O 1
ATOM 900 N N . ASP A 1 111 ? -17.560 4.229 -5.084 1.00 79.44 111 ASP A N 1
ATOM 901 C CA . ASP A 1 111 ? -17.869 4.106 -6.503 1.00 79.44 111 ASP A CA 1
ATOM 902 C C . ASP A 1 111 ? -17.271 2.779 -7.004 1.00 79.44 111 ASP A C 1
ATOM 904 O O . ASP A 1 111 ? -16.059 2.576 -6.991 1.00 79.44 111 ASP A O 1
ATOM 908 N N . VAL A 1 112 ? -18.139 1.845 -7.388 1.00 76.69 112 VAL A N 1
ATOM 909 C CA . VAL A 1 112 ? -17.774 0.524 -7.903 1.00 76.69 112 VAL A CA 1
ATOM 910 C C . VAL A 1 112 ? -17.932 0.537 -9.417 1.00 76.69 112 VAL A C 1
ATOM 912 O O . VAL A 1 112 ? -19.015 0.799 -9.945 1.00 76.69 112 VAL A O 1
ATOM 915 N N . HIS A 1 113 ? -16.836 0.250 -10.114 1.00 77.94 113 HIS A N 1
ATOM 916 C CA . HIS A 1 113 ? -16.787 0.161 -11.568 1.00 77.94 113 HIS A CA 1
ATOM 917 C C . HIS A 1 113 ? -17.145 -1.263 -12.004 1.00 77.94 113 HIS A C 1
ATOM 919 O O . HIS A 1 113 ? -16.392 -2.198 -11.733 1.00 77.94 113 HIS A O 1
ATOM 925 N N . GLN A 1 114 ? -18.280 -1.439 -12.682 1.00 77.94 114 GLN A N 1
ATOM 926 C CA . GLN A 1 114 ? -18.754 -2.751 -13.128 1.00 77.94 114 GLN A CA 1
ATOM 927 C C . GLN A 1 114 ? -18.789 -2.858 -14.656 1.00 77.94 114 GLN A C 1
ATOM 929 O O . GLN A 1 114 ? -19.224 -1.940 -15.356 1.00 77.94 114 GLN A O 1
ATOM 934 N N . PHE A 1 115 ? -18.360 -4.017 -15.161 1.00 76.50 115 PHE A N 1
ATOM 935 C CA . PHE A 1 115 ? -18.482 -4.405 -16.565 1.00 76.50 115 PHE A CA 1
ATOM 936 C C . PHE A 1 115 ? -19.495 -5.542 -16.669 1.00 76.50 115 PHE A C 1
ATOM 938 O O . PHE A 1 115 ? -19.228 -6.662 -16.231 1.00 76.50 115 PHE A O 1
ATOM 945 N N . ILE A 1 116 ? -20.667 -5.257 -17.234 1.00 74.06 116 ILE A N 1
ATOM 946 C CA . ILE A 1 116 ? -21.745 -6.239 -17.361 1.00 74.06 116 ILE A CA 1
ATOM 947 C C . ILE A 1 116 ? -21.720 -6.814 -18.775 1.00 74.06 116 ILE A C 1
ATOM 949 O O . ILE A 1 116 ? -21.724 -6.088 -19.774 1.00 74.06 116 ILE A O 1
ATOM 953 N N . LYS A 1 117 ? -21.690 -8.146 -18.853 1.00 62.09 117 LYS A N 1
ATOM 954 C CA . LYS A 1 117 ? -21.809 -8.897 -20.101 1.00 62.09 117 LYS A CA 1
ATOM 955 C C . LYS A 1 117 ? -23.226 -9.452 -20.213 1.00 62.09 117 LYS A C 1
ATOM 957 O O . LYS A 1 117 ? -23.620 -10.285 -19.401 1.00 62.09 117 LYS A O 1
ATOM 962 N N . TRP A 1 118 ? -23.965 -9.028 -21.232 1.00 51.88 118 TRP A N 1
ATOM 963 C CA . TRP A 1 118 ? -25.253 -9.636 -21.569 1.00 51.88 118 TRP A CA 1
ATOM 964 C C . TRP A 1 118 ? -25.052 -10.964 -22.322 1.00 51.88 118 TRP A C 1
ATOM 966 O O . TRP A 1 118 ? -24.077 -11.121 -23.066 1.00 51.88 118 TRP A O 1
ATOM 976 N N . ARG A 1 119 ? -25.947 -11.927 -22.069 1.00 54.88 119 ARG A N 1
ATOM 977 C CA . ARG A 1 119 ? -26.047 -13.211 -22.783 1.00 54.88 119 ARG A CA 1
ATOM 978 C C . ARG A 1 119 ? -26.910 -13.069 -24.026 1.00 54.88 119 ARG A C 1
ATOM 980 O O . ARG A 1 119 ? -27.932 -12.358 -23.926 1.00 54.88 119 ARG A O 1
#

Sequence (119 aa):
MNLEYSVVRENITCYRLTVKDKSLLWDDKQLNLGNFNGAYLTGDESLSVDNATVAEFAFRFSGVMDHPVYTDDTSPELHDWQVHYKYLDLTLQQLSNEYGIKLELKKGKHDVHQFIKWR

Secondary structure (DSSP, 8-state):
--EEEEEEEEEEEEEEEEES-GGGS--TTS----SSS-SEEE-SSEEEEEEE-HHHHHHHHTTTSSS-EEE-------EEEEEE-SSHHHHHHHHHHHH-EEEEEEEEEEEEEEEEEP-

Foldseek 3Di:
DDKDKDKDWDFFKAKEKDQQDQVLFAAQPPDDPDPPDFQWDDDPFKIKGHFDDPQVVQQVVLVLAPHRYDYPDPDNGTGIDIAGHPDVVRRQCCCCPRRSMHIDIDTGTDIDMDIDDDD

pLDDT: mean 89.78, std 11.63, range [51.62, 98.56]